Protein AF-A0A6G5Q807-F1 (afdb_monomer_lite)

InterPro domains:
  IPR036525 Tubulin/FtsZ, GTPase domain superfamily [G3DSA:3.40.50.1440] (1-44)
  IPR036525 Tubulin/FtsZ, GTPase domain superfamily [SSF52490] (1-44)

Secondary structure (DSSP, 8-state):
-HHHHHHHHHHTTB-TTSBB--S-GGGTTTGGGT--EETTTEE-

Sequence (44 aa):
GAAFWQNISGEHGLDSNGVYNGTSELQIERMSVYFNEASGNKYV

pLDDT: mean 91.95, std 3.51, range [74.31, 95.12]

Radius of gyration: 9.49 Å; chains: 1; bounding box: 22×18×22 Å

Foldseek 3Di:
DVVVVVVLCVQLCADPQQAHPDDDVVSVVPLVVPWDDDPPRGTD

Organism: NCBI:txid1346603

Structure (mmCIF,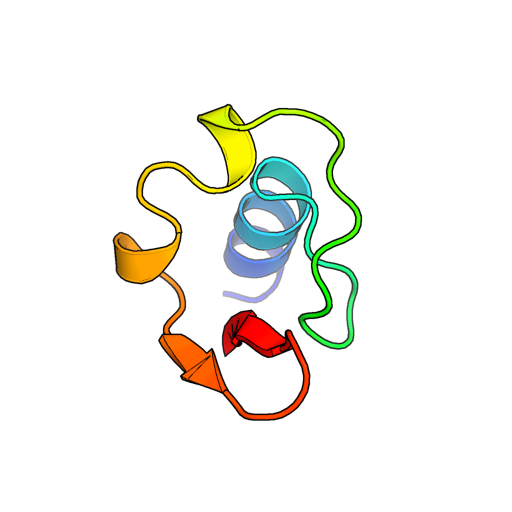 N/CA/C/O backbone):
data_AF-A0A6G5Q807-F1
#
_entry.id   AF-A0A6G5Q807-F1
#
loop_
_atom_site.group_PDB
_atom_site.id
_atom_site.type_symbol
_atom_site.label_atom_id
_atom_site.label_alt_id
_atom_site.label_comp_id
_atom_site.label_asym_id
_atom_site.label_entity_id
_atom_site.label_seq_id
_atom_site.pdbx_PDB_ins_code
_atom_site.Cartn_x
_atom_site.Cartn_y
_atom_site.Cartn_z
_atom_site.occupancy
_atom_site.B_iso_or_equiv
_atom_site.auth_seq_id
_atom_site.auth_comp_id
_atom_site.auth_asym_id
_atom_site.auth_atom_id
_atom_site.pdbx_PDB_model_num
ATOM 1 N N . GLY A 1 1 ? 10.463 -7.071 -10.107 1.00 74.31 1 GLY A N 1
ATOM 2 C CA . GLY A 1 1 ? 9.388 -6.065 -10.166 1.00 74.31 1 GLY A CA 1
ATOM 3 C C . GLY A 1 1 ? 8.203 -6.491 -9.329 1.00 74.31 1 GLY A C 1
ATOM 4 O O . GLY A 1 1 ? 8.029 -5.954 -8.251 1.00 74.31 1 GLY A O 1
ATOM 5 N N . ALA A 1 2 ? 7.440 -7.491 -9.781 1.00 90.12 2 ALA A N 1
ATOM 6 C CA . ALA A 1 2 ? 6.201 -7.920 -9.120 1.00 90.12 2 ALA A CA 1
ATOM 7 C C . ALA A 1 2 ? 6.357 -8.285 -7.630 1.00 90.12 2 ALA A C 1
ATOM 9 O O . ALA A 1 2 ? 5.607 -7.779 -6.808 1.00 90.12 2 ALA A O 1
ATOM 10 N N . ALA A 1 3 ? 7.369 -9.084 -7.268 1.00 92.94 3 ALA A N 1
ATOM 11 C CA . ALA A 1 3 ? 7.594 -9.488 -5.874 1.00 92.94 3 ALA A CA 1
ATOM 12 C C . ALA A 1 3 ? 7.915 -8.312 -4.930 1.00 92.94 3 ALA A C 1
ATOM 14 O O . ALA A 1 3 ? 7.523 -8.331 -3.771 1.00 92.94 3 ALA A O 1
ATOM 15 N N . PHE A 1 4 ? 8.594 -7.271 -5.431 1.00 94.25 4 PHE A N 1
ATOM 16 C CA . PHE A 1 4 ? 8.850 -6.054 -4.655 1.00 94.25 4 PHE A CA 1
ATOM 17 C C . PHE A 1 4 ? 7.529 -5.359 -4.312 1.00 94.25 4 PHE A C 1
ATOM 19 O O . PHE A 1 4 ? 7.251 -5.117 -3.146 1.00 94.25 4 PHE A O 1
ATOM 26 N N . TRP A 1 5 ? 6.680 -5.128 -5.316 1.00 93.75 5 TRP A N 1
ATOM 27 C CA . TRP A 1 5 ? 5.387 -4.477 -5.111 1.00 93.75 5 TRP A CA 1
ATOM 28 C C . TRP A 1 5 ? 4.431 -5.297 -4.246 1.00 93.75 5 TRP A C 1
ATOM 30 O O . TRP A 1 5 ? 3.710 -4.702 -3.460 1.00 93.75 5 TRP A O 1
ATOM 40 N N . GLN A 1 6 ? 4.466 -6.632 -4.327 1.00 93.62 6 GLN A N 1
ATOM 41 C CA . GLN A 1 6 ? 3.669 -7.503 -3.454 1.00 93.62 6 GLN A CA 1
ATOM 42 C C . GLN A 1 6 ? 4.081 -7.418 -1.982 1.00 93.62 6 GLN A C 1
ATOM 44 O O . GLN A 1 6 ? 3.217 -7.410 -1.107 1.00 93.62 6 GLN A O 1
ATOM 49 N N . ASN A 1 7 ? 5.386 -7.345 -1.701 1.00 94.62 7 ASN A N 1
ATOM 50 C CA . ASN A 1 7 ? 5.859 -7.156 -0.331 1.00 94.62 7 ASN A CA 1
ATOM 51 C C . ASN A 1 7 ? 5.425 -5.789 0.199 1.00 94.62 7 ASN A C 1
ATOM 53 O O . ASN A 1 7 ? 4.782 -5.725 1.241 1.00 94.62 7 ASN A O 1
ATOM 57 N N . ILE A 1 8 ? 5.685 -4.727 -0.569 1.00 94.69 8 ILE A N 1
ATOM 58 C CA . ILE A 1 8 ? 5.341 -3.358 -0.176 1.00 94.69 8 ILE A CA 1
ATOM 59 C C . ILE A 1 8 ? 3.820 -3.202 0.012 1.00 94.69 8 ILE A C 1
ATOM 61 O O . ILE A 1 8 ? 3.382 -2.638 1.012 1.00 94.69 8 ILE A O 1
ATOM 65 N N . SER A 1 9 ? 2.988 -3.749 -0.884 1.00 94.31 9 SER A N 1
ATOM 66 C CA . SER A 1 9 ? 1.527 -3.721 -0.720 1.00 94.31 9 SER A CA 1
ATOM 67 C C . SER A 1 9 ? 1.084 -4.473 0.539 1.00 94.31 9 SER A C 1
ATOM 69 O O . SER A 1 9 ? 0.243 -3.973 1.279 1.00 94.31 9 SER A O 1
ATOM 71 N N . GLY A 1 10 ? 1.682 -5.635 0.823 1.00 94.38 10 GLY A N 1
ATOM 72 C CA . GLY A 1 10 ? 1.379 -6.424 2.017 1.00 94.38 10 GLY A CA 1
ATOM 73 C C . GLY A 1 10 ? 1.777 -5.730 3.322 1.00 94.38 10 GLY A C 1
ATOM 74 O O . GLY A 1 10 ? 0.993 -5.729 4.270 1.00 94.38 10 GLY A O 1
ATOM 75 N N . GLU A 1 11 ? 2.949 -5.090 3.366 1.00 94.19 11 GLU A N 1
ATOM 76 C CA . GLU A 1 11 ? 3.409 -4.303 4.522 1.00 94.19 11 GLU A CA 1
ATOM 77 C C . GLU A 1 11 ? 2.422 -3.175 4.857 1.00 94.19 11 GLU A C 1
ATOM 79 O O . GLU A 1 11 ? 2.052 -2.981 6.019 1.00 94.19 11 GLU A O 1
ATOM 84 N N . HIS A 1 12 ? 1.911 -2.504 3.825 1.00 95.00 12 HIS A N 1
ATOM 85 C CA . HIS A 1 12 ? 0.908 -1.453 3.959 1.00 95.00 12 HIS A CA 1
ATOM 86 C C . HIS A 1 12 ? -0.542 -1.966 4.067 1.00 95.00 12 HIS A C 1
ATOM 88 O O . HIS A 1 12 ? -1.479 -1.173 4.109 1.00 95.00 12 HIS A O 1
ATOM 94 N N . GLY A 1 13 ? -0.762 -3.283 4.129 1.00 94.50 13 GLY A N 1
ATOM 95 C CA . GLY A 1 13 ? -2.101 -3.862 4.272 1.00 94.50 13 GLY A CA 1
ATOM 96 C C . GLY A 1 13 ? -3.010 -3.663 3.055 1.00 94.50 13 GLY A C 1
ATOM 97 O O . GLY A 1 13 ? -4.231 -3.741 3.193 1.00 94.50 13 GLY A O 1
ATOM 98 N N . LEU A 1 14 ? -2.442 -3.396 1.878 1.00 95.12 14 LEU A N 1
ATOM 99 C CA . LEU A 1 14 ? -3.172 -3.352 0.617 1.00 95.12 14 LEU A CA 1
ATOM 100 C C . LEU A 1 14 ? -3.386 -4.768 0.078 1.00 95.12 14 LEU A C 1
ATOM 102 O O . LEU A 1 14 ? -2.460 -5.582 0.014 1.00 95.12 14 LEU A O 1
ATOM 106 N N . ASP A 1 15 ? -4.612 -5.049 -0.351 1.00 93.94 15 ASP A N 1
ATOM 107 C CA . ASP A 1 15 ? -4.922 -6.275 -1.078 1.00 93.94 15 ASP A CA 1
ATOM 108 C C . ASP A 1 15 ? -4.465 -6.195 -2.550 1.00 93.94 15 ASP A C 1
ATOM 110 O O . ASP A 1 15 ? -3.938 -5.189 -3.030 1.00 93.94 15 ASP A O 1
ATOM 114 N N . SER A 1 16 ? -4.703 -7.264 -3.313 1.00 90.88 16 SER A N 1
ATOM 115 C CA . SER A 1 16 ? -4.370 -7.300 -4.746 1.00 90.88 16 SER A CA 1
ATOM 116 C C . SER A 1 16 ? -5.159 -6.297 -5.605 1.00 90.88 16 SER A C 1
ATOM 118 O O . SER A 1 16 ? -4.811 -6.101 -6.767 1.00 90.88 16 SER A O 1
ATOM 120 N N . ASN A 1 17 ? -6.206 -5.671 -5.059 1.00 92.00 17 ASN A N 1
ATOM 121 C CA . ASN A 1 17 ? -7.007 -4.630 -5.702 1.00 92.00 17 ASN A CA 1
ATOM 122 C C . ASN A 1 17 ? -6.597 -3.210 -5.266 1.00 92.00 17 ASN A C 1
ATOM 124 O O . ASN A 1 17 ? -7.246 -2.247 -5.692 1.00 92.00 17 ASN A O 1
ATOM 128 N N . GLY A 1 18 ? -5.571 -3.077 -4.416 1.00 92.75 18 GLY A N 1
ATOM 129 C CA . GLY A 1 18 ? -5.131 -1.807 -3.842 1.00 92.75 18 GLY A CA 1
ATOM 130 C C . GLY A 1 18 ? -6.047 -1.284 -2.735 1.00 92.75 18 GLY A C 1
ATOM 131 O O . GLY A 1 18 ? -5.984 -0.104 -2.408 1.00 92.75 18 GLY A O 1
ATOM 132 N N . VAL A 1 19 ? -6.930 -2.113 -2.174 1.00 94.56 19 VAL A N 1
ATOM 133 C CA . VAL A 1 19 ? -7.819 -1.719 -1.074 1.00 94.56 19 VAL A CA 1
ATOM 134 C C . VAL A 1 19 ? -7.090 -1.901 0.249 1.00 94.56 19 VAL A C 1
ATOM 136 O O . VAL A 1 19 ? -6.562 -2.980 0.533 1.00 94.56 19 VAL A O 1
ATOM 139 N N . TYR A 1 20 ? -7.091 -0.858 1.075 1.00 93.50 20 TYR A N 1
ATOM 140 C CA . TYR A 1 20 ? -6.528 -0.924 2.418 1.00 93.50 20 TYR A CA 1
ATOM 141 C C . TYR A 1 20 ? -7.403 -1.772 3.348 1.00 93.50 20 TYR A C 1
ATOM 143 O O . TYR A 1 20 ? -8.572 -1.468 3.577 1.00 93.50 20 TYR A O 1
ATOM 151 N N . ASN A 1 21 ? -6.808 -2.829 3.897 1.00 92.00 21 ASN A N 1
ATOM 152 C CA . ASN A 1 21 ? -7.404 -3.747 4.869 1.00 92.00 21 ASN A CA 1
ATOM 153 C C . ASN A 1 21 ? -6.537 -3.870 6.140 1.00 92.00 21 ASN A C 1
ATOM 155 O O . ASN A 1 21 ? -6.675 -4.826 6.904 1.00 92.00 21 ASN A O 1
ATOM 159 N N . GLY A 1 22 ? -5.608 -2.932 6.350 1.00 89.31 22 GLY A N 1
ATOM 160 C CA . GLY A 1 22 ? -4.733 -2.911 7.517 1.00 89.31 22 GLY A CA 1
ATOM 161 C C . GLY A 1 22 ? -5.460 -2.517 8.804 1.00 89.31 22 GLY A C 1
ATOM 162 O O . GLY A 1 22 ? -6.580 -2.005 8.799 1.00 89.31 22 GLY A O 1
ATOM 163 N N . THR A 1 23 ? -4.796 -2.748 9.931 1.00 90.88 23 THR A N 1
ATOM 164 C CA . THR A 1 23 ? -5.349 -2.505 11.274 1.00 90.88 23 THR A CA 1
ATOM 165 C C . THR A 1 23 ? -4.544 -1.488 12.077 1.00 90.88 23 THR A C 1
ATOM 167 O O . THR A 1 23 ? -4.916 -1.186 13.208 1.00 90.88 23 THR A O 1
ATOM 170 N N . SER A 1 24 ? -3.430 -0.982 11.538 1.00 91.69 24 SER A N 1
ATOM 171 C CA . SER A 1 24 ? -2.533 -0.057 12.235 1.00 91.69 24 SER A CA 1
ATOM 172 C C . SER A 1 24 ? -2.323 1.225 11.437 1.00 91.69 24 SER A C 1
ATOM 174 O O . SER A 1 24 ? -2.015 1.180 10.252 1.00 91.69 24 SER A O 1
ATOM 176 N N . GLU A 1 25 ? -2.404 2.375 12.109 1.00 89.56 25 GLU A N 1
ATOM 177 C CA . GLU A 1 25 ? -2.132 3.691 11.513 1.00 89.56 25 GLU A CA 1
ATOM 178 C C . GLU A 1 25 ? -0.724 3.788 10.899 1.00 89.56 25 GLU A C 1
ATOM 180 O O . GLU A 1 25 ? -0.537 4.486 9.904 1.00 89.56 25 GLU A O 1
ATOM 185 N N . LEU A 1 26 ? 0.246 3.020 11.414 1.00 91.94 26 LEU A N 1
ATOM 186 C CA . LEU A 1 26 ? 1.604 2.943 10.861 1.00 91.94 26 LEU A CA 1
ATOM 187 C C . LEU A 1 26 ? 1.635 2.412 9.422 1.00 91.94 26 LEU A C 1
ATOM 189 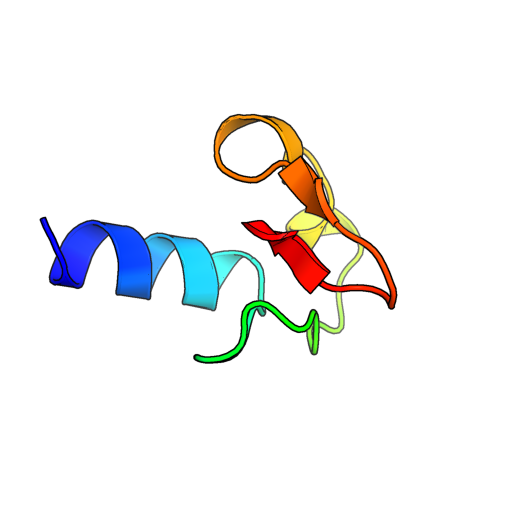O O . LEU A 1 26 ? 2.527 2.770 8.663 1.00 91.94 26 LEU A O 1
ATOM 193 N N . GLN A 1 27 ? 0.665 1.581 9.029 1.00 90.50 27 GLN A N 1
ATOM 194 C CA . GLN A 1 27 ? 0.566 1.054 7.663 1.00 90.50 27 GLN A CA 1
ATOM 195 C C . GLN A 1 27 ? 0.090 2.125 6.675 1.00 90.50 27 GLN A C 1
ATOM 197 O O . GLN A 1 27 ? 0.321 2.004 5.478 1.00 90.50 27 GLN A O 1
ATOM 202 N N . ILE A 1 28 ? -0.548 3.187 7.168 1.00 89.81 28 ILE A N 1
ATOM 203 C CA . ILE A 1 28 ? -1.004 4.331 6.372 1.00 89.81 28 ILE A CA 1
ATOM 204 C C . ILE A 1 28 ? 0.064 5.430 6.376 1.00 89.81 28 ILE A C 1
ATOM 206 O O . ILE A 1 28 ? 0.176 6.222 5.435 1.00 89.81 28 ILE A O 1
ATOM 210 N N . GLU A 1 29 ? 0.894 5.468 7.421 1.00 90.75 29 GLU A N 1
ATOM 211 C CA . GLU A 1 29 ? 2.020 6.382 7.489 1.00 90.75 29 GLU A CA 1
ATOM 212 C C . GLU A 1 29 ? 2.935 6.152 6.277 1.00 90.75 29 GLU A C 1
ATOM 214 O O . GLU A 1 29 ? 3.422 5.052 6.024 1.00 90.75 29 GLU A O 1
ATOM 219 N N . ARG A 1 30 ? 3.154 7.212 5.491 1.00 87.81 30 ARG A N 1
ATOM 220 C CA . ARG A 1 30 ? 3.991 7.186 4.278 1.00 87.81 30 ARG A CA 1
ATOM 221 C C . ARG A 1 30 ? 3.476 6.300 3.136 1.00 87.81 30 ARG A C 1
ATOM 223 O O . ARG A 1 30 ? 4.223 6.096 2.183 1.00 87.81 30 ARG A O 1
ATOM 230 N N . MET A 1 31 ? 2.207 5.877 3.152 1.00 92.75 31 MET A N 1
ATOM 231 C CA . MET A 1 31 ? 1.533 5.222 2.014 1.00 92.75 31 MET A CA 1
ATOM 232 C C . MET A 1 31 ? 1.788 5.985 0.696 1.00 92.75 31 MET A C 1
ATOM 234 O O . MET A 1 31 ? 2.118 5.390 -0.328 1.00 92.75 31 MET A O 1
ATOM 238 N N . SER A 1 32 ? 1.774 7.323 0.772 1.00 91.19 32 SER A N 1
ATOM 239 C CA . SER A 1 32 ? 2.041 8.266 -0.325 1.00 91.19 32 SER A CA 1
ATOM 240 C C . SER A 1 32 ? 3.447 8.224 -0.937 1.00 91.19 32 SER A C 1
ATOM 242 O O . SER A 1 32 ? 3.678 8.876 -1.950 1.00 91.19 32 SER A O 1
ATOM 244 N N . VAL A 1 33 ? 4.404 7.501 -0.346 1.00 94.62 33 VAL A N 1
ATOM 245 C CA . VAL A 1 33 ? 5.751 7.336 -0.928 1.00 94.62 33 VAL A CA 1
ATOM 246 C C . VAL A 1 33 ? 5.713 6.409 -2.140 1.00 94.62 33 VAL A C 1
ATOM 248 O O . VAL A 1 33 ? 6.451 6.622 -3.101 1.00 94.62 33 VAL A O 1
ATOM 251 N N . TYR A 1 34 ? 4.854 5.393 -2.087 1.00 94.38 34 TYR A N 1
ATOM 252 C CA . TYR A 1 34 ? 4.770 4.345 -3.100 1.00 94.38 34 TYR A CA 1
ATOM 253 C C . TYR A 1 34 ? 3.422 4.303 -3.811 1.00 94.38 34 TYR A C 1
ATOM 255 O O . TYR A 1 34 ? 3.383 3.856 -4.952 1.00 94.38 34 TYR A O 1
ATOM 263 N N . PHE A 1 35 ? 2.353 4.784 -3.170 1.00 95.06 35 PHE A N 1
ATOM 264 C CA . PHE A 1 35 ? 0.997 4.691 -3.696 1.00 95.06 35 PHE A CA 1
ATOM 265 C C . PHE A 1 35 ? 0.250 6.011 -3.574 1.00 95.06 35 PHE A C 1
ATOM 267 O O . PHE A 1 35 ? 0.346 6.712 -2.572 1.00 95.06 35 PHE A O 1
ATOM 274 N N . ASN A 1 36 ? -0.565 6.325 -4.567 1.00 94.31 36 ASN A N 1
ATOM 275 C CA . ASN A 1 36 ? -1.468 7.463 -4.545 1.00 94.31 36 ASN A CA 1
ATOM 276 C C . ASN A 1 36 ? -2.872 6.991 -4.186 1.00 94.31 36 ASN A C 1
ATOM 278 O O . ASN A 1 36 ? -3.312 5.936 -4.638 1.00 94.31 36 ASN A O 1
ATOM 282 N N . GLU A 1 37 ? -3.591 7.789 -3.401 1.00 93.31 37 GLU A N 1
ATOM 283 C CA . GLU A 1 37 ? -5.002 7.525 -3.152 1.00 93.31 37 GLU A CA 1
ATOM 284 C C . GLU A 1 37 ? -5.807 7.774 -4.434 1.00 93.31 37 GLU A C 1
ATOM 286 O O . GLU A 1 37 ? -5.797 8.858 -5.021 1.00 93.31 37 GLU A O 1
ATOM 291 N N . ALA A 1 38 ? -6.508 6.736 -4.863 1.00 91.69 38 ALA A N 1
ATOM 292 C CA . ALA A 1 38 ? -7.510 6.750 -5.905 1.00 91.69 38 ALA A CA 1
ATOM 293 C C . ALA A 1 38 ? -8.916 6.731 -5.282 1.00 91.69 38 ALA A C 1
ATOM 295 O O . ALA A 1 38 ? -9.116 6.601 -4.075 1.00 91.69 38 ALA A O 1
ATOM 296 N N . SER A 1 39 ? -9.939 6.843 -6.124 1.00 91.38 39 SER A N 1
ATOM 297 C CA . SER A 1 39 ? -11.324 6.855 -5.658 1.00 91.38 39 SER A CA 1
ATOM 298 C C . SER A 1 39 ? -11.729 5.542 -4.974 1.00 91.38 39 SER A C 1
ATOM 300 O O . SER A 1 39 ? -11.414 4.452 -5.452 1.00 91.38 39 SER A O 1
ATOM 302 N N . GLY A 1 40 ? -12.507 5.658 -3.893 1.00 86.38 40 GLY A N 1
ATOM 303 C CA . GLY A 1 40 ? -13.088 4.512 -3.191 1.00 86.38 40 GLY A CA 1
ATOM 304 C C . GLY A 1 40 ? -12.096 3.754 -2.308 1.00 86.38 40 GLY A C 1
ATOM 305 O O . GLY A 1 40 ? -12.114 2.526 -2.320 1.00 86.38 40 GLY A O 1
ATOM 306 N N . ASN A 1 41 ? -11.238 4.476 -1.573 1.00 86.06 41 ASN A N 1
ATOM 307 C CA . ASN A 1 41 ? -10.259 3.909 -0.631 1.00 86.06 41 ASN A CA 1
ATOM 308 C C . ASN A 1 41 ? -9.275 2.927 -1.290 1.00 86.06 41 ASN A C 1
ATOM 310 O O . ASN A 1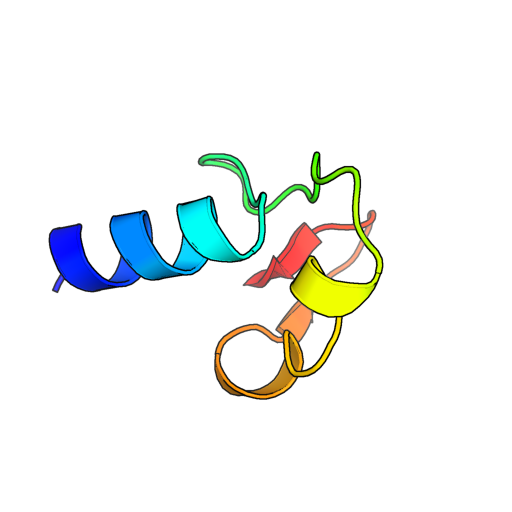 41 ? -8.822 1.960 -0.671 1.00 86.06 41 ASN A O 1
ATOM 314 N N . LYS A 1 42 ? -8.971 3.172 -2.567 1.00 92.31 42 LYS A N 1
ATOM 315 C CA . LYS A 1 42 ? -7.991 2.413 -3.339 1.00 92.31 42 LYS A CA 1
ATOM 316 C C . LYS A 1 42 ? -6.679 3.169 -3.408 1.00 92.31 42 LYS A C 1
ATOM 318 O O . LYS A 1 42 ? -6.681 4.391 -3.469 1.00 92.31 42 LYS A O 1
ATOM 323 N N . TYR A 1 43 ? -5.583 2.436 -3.472 1.00 94.19 43 TYR A N 1
ATOM 324 C CA . TYR A 1 43 ? -4.231 2.966 -3.548 1.00 94.19 43 TYR A CA 1
ATOM 325 C C . TYR A 1 43 ? -3.506 2.335 -4.739 1.00 94.19 43 TYR A C 1
ATOM 327 O O . TYR A 1 43 ? -3.558 1.115 -4.915 1.00 94.19 43 TYR A O 1
ATOM 335 N N . VAL A 1 44 ? -2.890 3.176 -5.579 1.00 90.44 44 VAL A N 1
ATOM 336 C CA . VAL A 1 44 ? -2.259 2.797 -6.862 1.00 90.44 44 VAL A CA 1
ATOM 337 C C . VAL A 1 44 ? -0.843 3.317 -7.019 1.00 90.44 44 VAL A C 1
ATOM 339 O O . VAL A 1 44 ? -0.566 4.446 -6.555 1.00 90.44 44 VAL A O 1
#

=== Feature glossary ===
The features interleaved in this record are:

— What the protein is —

Sequence gives the chain of amino acids in standard one-letter code (A=alanine, C=cysteine, …, Y=tyrosine), read N→C. It is the only feature that is directly encoded by the gene; all structural features are derived from the folded form of this sequence.

Database cross-references. InterPro integrates a dozen domain/family signature databases into unified entries with residue-range hits. GO terms attach function/process/location labels with evidence codes. CATH codes position the fold in a four-level structural taxonomy. Organism is the NCBI-taxonomy species name.

— Where its atoms are —

Atomic coordinates in PDBx/mmCIF format — the same representation the Protein Data Bank distributes. Each line of the _atom_site loop places one backbone atom in Cartesian space (units: ångströms, origin: arbitrary).

The six renders are orthographic views along the three Cartesian axes in both directions. Representation (cartoon, sticks, or surface) and color scheme (sequence-rainbow or by-chain) vary across proteins so the training set covers all the common visualization conventions.

— Local backbone conformation —

Eight-state secondary structure (DSSP): H is the canonical α-helix, G the tighter 3₁₀-helix, I the wider π-helix; E/B are β-structure, T and S are turns and bends, and '-' is everything else. DSSP derives these from the pattern of main-chain N–H···O=C hydrogen bonds, not from the sequence.

P-SEA three-state annotation labels each residue as helix, strand, or coil based purely on the geometry of the Cα trace. It serves as a fallback when the full backbone (and thus DSSP) is unavailable.

The φ/ψ torsion pair specifies the backbone conformati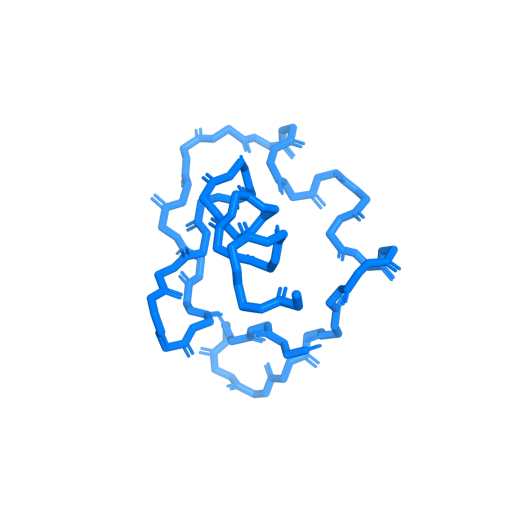on at each residue. φ rotates about the N–Cα bond, ψ about the Cα–C bond. Steric clashes forbid most of the (φ, ψ) plane — the allowed regions (α-helix basin, β-sheet basin, left-handed helix) are the Ramachandran-allowed regions.

— Global shape and packing —

The geometric summary reports three shape descriptors. Rg (radius of gyration) measures how spread out the Cα atoms are about their centre of mass; compact globular proteins have small Rg, elongated or unfolded ones large. Cα contacts (<8 Å, |i−j|>4) count long-range residue pairs in spatial proximity — high for tightly packed folds, near zero for rods or random coil. The bounding-box extents give the protein's footprint along x, y, z in Å.

Solvent-accessible surface area (SASA) is the area in Å² traced out by the centre of a 1.4 Å probe sphere (a water molecule) rolled over the protein's van der Waals surface (Shrake–Rupley / Lee–Richards construction). Buried residues have near-zero SASA; fully exposed residues can exceed 200 Å². The total SASA scales roughly with the number of surface residues.

The contact map is a binary N×N matrix image: pixel (i, j) is dark where Cα_i and Cα_j are within 8 Å and |i−j|>4. Because the |i−j|>4 filter removes local helical contacts, off-diagonal stripes parallel to the main diagonal indicate parallel β-sheets; stripes perpendicular to it indicate antiparallel β-sheets. The Ramachandran plot scatters every residue's (φ, ψ) pair against the sterically allowed regions. The PAE heatmap renders the predicted-aligned-error matrix.

— Structural neighborhood —

3Di is Foldseek's structural alphabet. Each residue is assigned one of twenty discrete states based on how its Cα sits relative to its spatial (not sequential) neighbors. Aligning 3Di strings finds structural homologs roughly as well as full 3D superposition, but orders of magnitude faster.

Nearest PDB neighbors are the top structural matches found by Foldseek when searching this structure against the entire Protein Data Bank. Each hit reports a TM-score (0 to 1; >0.5 almost always implies the same fold) and an E-value. These are *structural* homologs — they may share no detectable sequence similarity.

— Confidence and disorder —

For AlphaFold models, the B-factor field carries pLDDT — the model's own 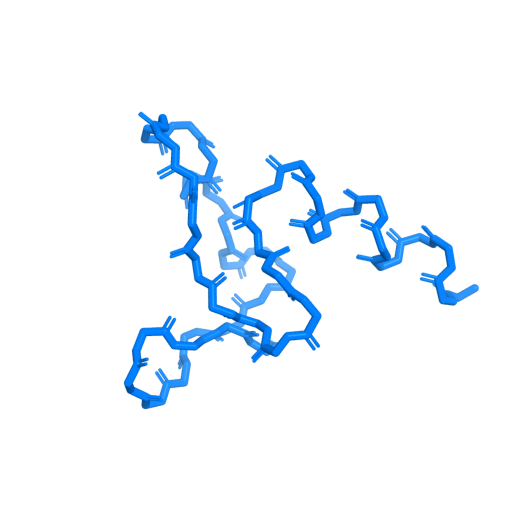estimate of local accuracy on a 0–100 scale. Regions with pLDDT<50 should b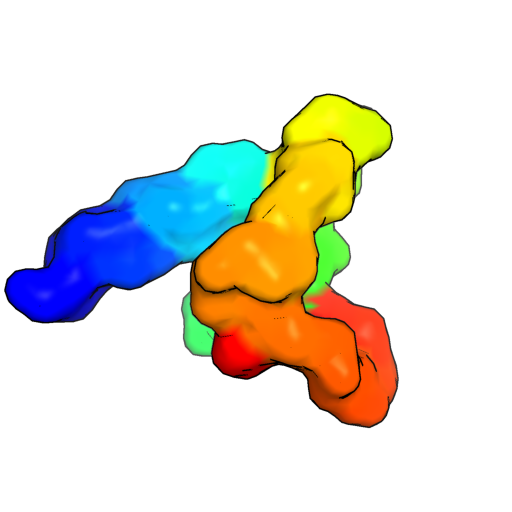e treated as essentially unmodeled; they often correspond to intrinsically disordered segments.

Crystallographic B-factors measure how much each atom's electron density is smeared out, in Å². They rise in mobile loops and surface residues and fall in the buried interior. In AlphaFold models this column is repurposed to hold pLDDT instead.

Predicted aligned error is AlphaFold's pairwise confidence. Unlike pLDDT (per-residue), PAE is per-residue-pair and captures whether two parts of the structure are correctly placed relative to each other. Units are ångströms of expected positional error.